Protein AF-A0A2D6N5U8-F1 (afdb_monomer_lite)

Radius of gyration: 26.19 Å; chains: 1; bounding box: 61×40×73 Å

Sequence (139 aa):
MKRATTVVDEEYSHKEPHTGTSRDALEYALAEAQVALEGLVTHAAHARHSRNRQAESSLVTGVRATGARVSALTSTLHRMPLLEHDLAESSVVFEGLVGQFSRARHEGRPDAEAAIGAAMQVAAEQVQAISATLHKPRA

Foldseek 3Di:
DDDDDDDPPPPPPPPPPCLFLDLVVLVVVLVVLVVQLVVLVVQLVVCVVVVVVVSNVVSVVVNVVSVVVNVVSVVLSVCVVVLVVQLVVLVVVLVVLVVQLVVCVVVVNVVSNVVSVVVNVVSVVSNVVSSCSNGDDPD

Structure (mmCIF, N/CA/C/O backbone):
data_AF-A0A2D6N5U8-F1
#
_entry.id   AF-A0A2D6N5U8-F1
#
loop_
_atom_site.group_PDB
_atom_site.id
_atom_site.type_symbol
_atom_site.label_atom_id
_atom_site.label_alt_id
_atom_site.label_comp_id
_atom_site.label_asym_id
_atom_site.label_entity_id
_atom_site.label_seq_id
_atom_site.pdbx_PDB_ins_code
_atom_site.Cartn_x
_atom_site.Cartn_y
_atom_site.Cartn_z
_atom_site.occupancy
_atom_site.B_iso_or_equiv
_atom_site.auth_seq_id
_atom_site.auth_comp_id
_atom_site.auth_asym_id
_atom_site.auth_atom_id
_atom_site.pdbx_PDB_model_num
ATOM 1 N N . MET A 1 1 ? 38.225 30.955 35.327 1.00 41.72 1 MET A N 1
ATOM 2 C CA . MET A 1 1 ? 38.052 31.585 33.998 1.00 41.72 1 MET A CA 1
ATOM 3 C C . MET A 1 1 ? 37.527 30.533 33.034 1.00 41.72 1 MET A C 1
ATOM 5 O O . MET A 1 1 ? 38.142 29.486 32.910 1.00 41.72 1 MET A O 1
ATOM 9 N N . LYS A 1 2 ? 36.357 30.788 32.441 1.00 38.19 2 LYS A N 1
ATOM 10 C CA . LYS A 1 2 ? 35.686 29.939 31.448 1.00 38.19 2 LYS A CA 1
ATOM 11 C C . LYS A 1 2 ? 36.398 30.069 30.097 1.00 38.19 2 LYS A C 1
ATOM 13 O O . LYS A 1 2 ? 36.618 31.204 29.681 1.00 38.19 2 LYS A O 1
ATOM 18 N N . ARG A 1 3 ? 36.641 28.967 29.383 1.00 39.47 3 ARG A N 1
ATOM 19 C CA . ARG A 1 3 ? 36.556 28.935 27.913 1.00 39.47 3 ARG A CA 1
ATOM 20 C C . ARG A 1 3 ? 35.945 27.610 27.482 1.00 39.47 3 ARG A C 1
ATOM 22 O O . ARG A 1 3 ? 36.470 26.546 27.781 1.00 39.47 3 ARG A O 1
ATOM 29 N N . ALA A 1 4 ? 34.778 27.752 26.867 1.00 43.28 4 ALA A N 1
ATOM 30 C CA . ALA A 1 4 ? 34.026 26.719 26.196 1.00 43.28 4 ALA A CA 1
ATOM 31 C C . ALA A 1 4 ? 34.823 26.232 24.986 1.00 43.28 4 ALA A C 1
ATOM 33 O O . ALA A 1 4 ? 35.280 27.053 24.189 1.00 43.28 4 ALA A O 1
ATOM 34 N N . THR A 1 5 ? 34.963 24.918 24.856 1.00 46.34 5 THR A N 1
ATOM 35 C CA . THR A 1 5 ? 35.342 24.303 23.589 1.00 46.34 5 THR A CA 1
ATOM 36 C C . THR A 1 5 ? 34.064 23.776 22.968 1.00 46.34 5 THR A C 1
ATOM 38 O O . THR A 1 5 ? 33.352 22.964 23.554 1.00 46.34 5 THR A O 1
ATOM 41 N N . THR A 1 6 ? 33.761 24.370 21.827 1.00 43.41 6 THR A N 1
ATOM 42 C CA . THR A 1 6 ? 32.610 24.174 20.962 1.00 43.41 6 THR A CA 1
ATOM 43 C C . THR A 1 6 ? 32.386 22.694 20.669 1.00 43.41 6 THR A C 1
ATOM 45 O O . THR A 1 6 ? 33.279 22.009 20.175 1.00 43.41 6 THR A O 1
ATOM 48 N N . VAL A 1 7 ? 31.176 22.231 20.977 1.00 39.22 7 VAL A N 1
ATOM 49 C CA . VAL A 1 7 ? 30.598 20.998 20.448 1.00 39.22 7 VAL A CA 1
ATOM 50 C C . VAL A 1 7 ? 30.477 21.207 18.942 1.00 39.22 7 VAL A C 1
ATOM 52 O O . VAL A 1 7 ? 29.729 22.077 18.502 1.00 39.22 7 VAL A O 1
ATOM 55 N N . VAL A 1 8 ? 31.274 20.488 18.156 1.00 42.69 8 VAL A N 1
ATOM 56 C CA . VAL A 1 8 ? 30.976 20.333 16.734 1.00 42.69 8 VAL A CA 1
ATOM 57 C C . VAL A 1 8 ? 29.909 19.254 16.681 1.00 42.69 8 VAL A C 1
ATOM 59 O O . VAL A 1 8 ? 30.201 18.077 16.883 1.00 42.69 8 VAL A O 1
ATOM 62 N N . ASP A 1 9 ? 28.671 19.710 16.509 1.00 41.19 9 ASP A N 1
ATOM 63 C CA . ASP A 1 9 ? 27.556 18.938 15.972 1.00 41.19 9 ASP A CA 1
ATOM 64 C C . ASP A 1 9 ? 27.998 18.346 14.626 1.00 41.19 9 ASP A C 1
ATOM 66 O O . ASP A 1 9 ? 27.796 18.922 13.559 1.00 41.19 9 ASP A O 1
ATOM 70 N N . GLU A 1 10 ? 28.646 17.186 14.662 1.00 39.56 10 GLU A N 1
ATOM 71 C CA . GLU A 1 10 ? 28.436 16.210 13.606 1.00 39.56 10 GLU A CA 1
ATOM 72 C C . GLU A 1 10 ? 27.100 15.549 13.916 1.00 39.56 10 GLU A C 1
ATOM 74 O O . GLU A 1 10 ? 27.017 14.451 14.468 1.00 39.56 10 GLU A O 1
ATOM 79 N N . GLU A 1 11 ? 26.035 16.262 13.549 1.00 36.75 11 GLU A N 1
ATOM 80 C CA . GLU A 1 11 ? 24.748 15.677 13.223 1.00 36.75 11 GLU A CA 1
ATOM 81 C C . GLU A 1 11 ? 24.992 14.766 12.009 1.00 36.75 11 GLU A C 1
ATOM 83 O O . GLU A 1 11 ? 24.669 15.070 10.860 1.00 36.75 11 GLU A O 1
ATOM 88 N N . TYR A 1 12 ? 25.626 13.617 12.261 1.00 36.25 12 TYR A N 1
ATOM 89 C CA . TYR A 1 12 ? 25.396 12.418 11.485 1.00 36.25 12 TYR A CA 1
ATOM 90 C C . TYR A 1 12 ? 23.917 12.129 11.684 1.00 36.25 12 TYR A C 1
ATOM 92 O O . TYR A 1 12 ? 23.505 11.389 12.576 1.00 36.25 12 TYR A O 1
ATOM 100 N N . SER A 1 13 ? 23.114 12.790 10.852 1.00 38.00 13 SER A N 1
ATOM 101 C CA . SER A 1 13 ? 21.782 12.367 10.495 1.00 38.00 13 SER A CA 1
ATOM 102 C C . SER A 1 13 ? 21.953 10.941 9.989 1.00 38.00 13 SER A C 1
ATOM 104 O O . SER A 1 13 ? 22.221 10.681 8.813 1.00 38.00 13 SER A O 1
ATOM 106 N N . HIS A 1 14 ? 21.886 9.995 10.925 1.00 35.72 14 HIS A N 1
ATOM 107 C CA . HIS A 1 14 ? 21.438 8.658 10.647 1.00 35.72 14 HIS A CA 1
ATOM 108 C C . HIS A 1 14 ? 20.076 8.861 10.002 1.00 35.72 14 HIS A C 1
ATOM 110 O O . HIS A 1 14 ? 19.057 8.974 10.676 1.00 35.72 14 HIS A O 1
ATOM 116 N N . LYS A 1 15 ? 20.074 8.957 8.669 1.00 38.59 15 LYS A N 1
ATOM 117 C CA . LYS A 1 15 ? 18.945 8.514 7.878 1.00 38.59 15 LYS A CA 1
ATOM 118 C C . LYS A 1 15 ? 18.759 7.071 8.298 1.00 38.59 15 LYS A C 1
ATOM 120 O O . LYS A 1 15 ? 19.443 6.177 7.796 1.00 38.59 15 LYS A O 1
ATOM 125 N N . GLU A 1 16 ? 17.928 6.878 9.317 1.00 39.84 16 GLU A N 1
ATOM 126 C CA . GLU A 1 16 ? 17.390 5.577 9.633 1.00 39.84 16 GLU A CA 1
ATOM 127 C C . GLU A 1 16 ? 16.950 4.979 8.299 1.00 39.84 16 GLU A C 1
ATOM 129 O O . GLU A 1 16 ? 16.359 5.688 7.472 1.00 39.84 16 GLU A O 1
ATOM 134 N N . PRO A 1 17 ? 17.297 3.716 8.019 1.00 38.53 17 PRO A N 1
ATOM 135 C CA . PRO A 1 17 ? 16.786 3.078 6.827 1.00 38.53 17 PRO A CA 1
ATOM 136 C C . PRO A 1 17 ? 15.268 3.190 6.934 1.00 38.53 17 PRO A C 1
ATOM 138 O O . PRO A 1 17 ? 14.698 2.707 7.914 1.00 38.53 17 PRO A O 1
ATOM 141 N N . HIS A 1 18 ? 14.643 3.897 5.985 1.00 41.66 18 HIS A N 1
ATOM 142 C CA . HIS A 1 18 ? 13.195 4.042 5.872 1.00 41.66 18 HIS A CA 1
ATOM 143 C C . HIS A 1 18 ? 12.597 2.637 5.735 1.00 41.66 18 HIS A C 1
ATOM 145 O O . HIS A 1 18 ? 12.408 2.107 4.645 1.00 41.66 18 HIS A O 1
ATOM 151 N N . THR A 1 19 ? 12.413 1.981 6.873 1.00 39.06 19 THR A N 1
ATOM 152 C CA . THR A 1 19 ? 11.939 0.605 7.016 1.00 39.06 19 THR A CA 1
ATOM 153 C C . THR A 1 19 ? 10.435 0.587 7.266 1.00 39.06 19 THR A C 1
ATOM 155 O O . THR A 1 19 ? 9.828 -0.478 7.263 1.00 39.06 19 THR A O 1
ATOM 158 N N . GLY A 1 20 ? 9.813 1.767 7.375 1.00 46.78 20 GLY A N 1
ATOM 159 C CA . GLY A 1 20 ? 8.385 1.975 7.169 1.00 46.78 20 GLY A CA 1
ATOM 160 C C . GLY A 1 20 ? 8.112 2.462 5.746 1.00 46.78 20 GLY A C 1
ATOM 161 O O . GLY A 1 20 ? 8.823 3.324 5.229 1.00 46.78 20 GLY A O 1
ATOM 162 N N . THR A 1 21 ? 7.079 1.913 5.106 1.00 60.44 21 THR A N 1
ATOM 163 C CA . THR A 1 21 ? 6.580 2.359 3.797 1.00 60.44 21 THR A CA 1
ATOM 164 C C . THR A 1 21 ? 5.871 3.706 3.965 1.00 60.44 21 THR A C 1
ATOM 166 O O . THR A 1 21 ? 4.649 3.780 4.011 1.00 60.44 21 THR A O 1
ATOM 169 N N . SER A 1 22 ? 6.634 4.788 4.139 1.00 72.19 22 SER A N 1
ATOM 170 C CA . SER A 1 22 ? 6.052 6.129 4.174 1.00 72.19 22 SER A CA 1
ATOM 171 C C . SER A 1 22 ? 5.656 6.558 2.764 1.00 72.19 22 SER A C 1
ATOM 173 O O . SER A 1 22 ? 6.278 6.165 1.770 1.00 72.19 22 SER A O 1
ATOM 175 N N . ARG A 1 23 ? 4.612 7.384 2.675 1.00 82.75 23 ARG A N 1
ATOM 176 C CA . ARG A 1 23 ? 4.182 8.019 1.426 1.00 82.75 23 ARG A CA 1
ATOM 177 C C . ARG A 1 23 ? 5.362 8.667 0.696 1.00 82.75 23 ARG A C 1
ATOM 179 O O . ARG A 1 23 ? 5.544 8.419 -0.491 1.00 82.75 23 ARG A O 1
ATOM 186 N N . ASP A 1 24 ? 6.213 9.377 1.431 1.00 82.75 24 ASP A N 1
ATOM 187 C CA . ASP A 1 24 ? 7.415 10.031 0.907 1.00 82.75 24 ASP A CA 1
ATOM 188 C C . ASP A 1 24 ? 8.381 9.044 0.238 1.00 82.75 24 ASP A C 1
ATOM 190 O O . ASP A 1 24 ? 8.928 9.328 -0.826 1.00 82.75 24 ASP A O 1
ATOM 194 N N . ALA A 1 25 ? 8.571 7.853 0.817 1.00 83.75 25 ALA A N 1
ATOM 195 C CA . ALA A 1 25 ? 9.429 6.825 0.232 1.00 83.75 25 ALA A CA 1
ATOM 196 C C . ALA A 1 25 ? 8.856 6.283 -1.089 1.00 83.75 25 ALA A C 1
ATOM 198 O O . ALA A 1 25 ? 9.605 6.012 -2.031 1.00 83.75 25 ALA A O 1
ATOM 199 N N . LEU A 1 26 ? 7.530 6.148 -1.185 1.00 86.38 26 LEU A N 1
ATOM 200 C CA . LEU A 1 26 ? 6.849 5.735 -2.414 1.00 86.38 26 LEU A CA 1
ATOM 201 C C . LEU A 1 26 ? 6.862 6.835 -3.481 1.00 86.38 26 LEU A C 1
ATOM 203 O O . LEU A 1 26 ? 7.064 6.528 -4.655 1.00 86.38 26 LEU A O 1
ATOM 207 N N . GLU A 1 27 ? 6.684 8.099 -3.093 1.00 88.81 27 GLU A N 1
ATOM 208 C CA . GLU A 1 27 ? 6.793 9.259 -3.988 1.00 88.81 27 GLU A CA 1
ATOM 209 C C . GLU A 1 27 ? 8.221 9.397 -4.535 1.00 88.81 27 GLU A C 1
ATOM 211 O O . GLU A 1 27 ? 8.410 9.551 -5.744 1.00 88.81 27 GLU A O 1
ATOM 216 N N . TYR A 1 28 ? 9.232 9.229 -3.678 1.00 89.25 28 TYR A N 1
ATOM 217 C CA . TYR A 1 28 ? 10.637 9.207 -4.080 1.00 89.25 28 TYR A CA 1
ATOM 218 C C . TYR A 1 28 ? 10.936 8.050 -5.049 1.00 89.25 28 TYR A C 1
ATOM 220 O O . TYR A 1 28 ? 11.499 8.263 -6.123 1.00 89.25 28 TYR A O 1
ATOM 228 N N . ALA A 1 29 ? 10.490 6.829 -4.732 1.00 88.25 29 ALA A N 1
ATOM 229 C CA . ALA A 1 29 ? 10.666 5.671 -5.609 1.00 88.25 29 ALA A CA 1
ATOM 230 C C . ALA A 1 29 ? 9.935 5.823 -6.957 1.00 88.25 29 ALA A C 1
ATOM 232 O O . ALA A 1 29 ? 10.415 5.327 -7.981 1.00 88.25 29 ALA A O 1
ATOM 233 N N . LEU A 1 30 ? 8.775 6.492 -6.974 1.00 91.44 30 LEU A N 1
ATOM 234 C CA . LEU A 1 30 ? 8.047 6.810 -8.201 1.00 91.44 30 LEU A CA 1
ATOM 235 C C . LEU A 1 30 ? 8.850 7.785 -9.066 1.00 91.44 30 LEU A C 1
ATOM 237 O O . LEU A 1 30 ? 9.010 7.526 -10.259 1.00 91.44 30 LEU A O 1
ATOM 241 N N . ALA A 1 31 ? 9.391 8.849 -8.469 1.00 92.56 31 ALA A N 1
ATOM 242 C CA . ALA A 1 31 ? 10.225 9.818 -9.173 1.00 92.56 31 ALA A CA 1
ATOM 243 C C . ALA A 1 31 ? 11.477 9.155 -9.777 1.00 92.56 31 ALA A C 1
ATOM 245 O O . ALA A 1 31 ? 11.760 9.335 -10.962 1.00 92.56 31 ALA A O 1
ATOM 246 N N . GLU A 1 32 ? 12.181 8.309 -9.015 1.00 93.56 32 GL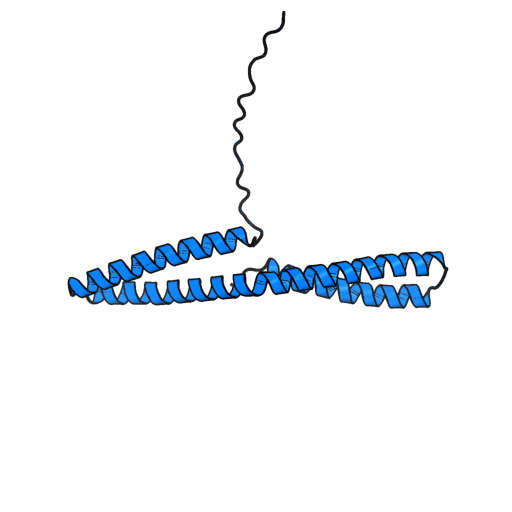U A N 1
ATOM 247 C CA . GLU A 1 32 ? 13.327 7.546 -9.530 1.00 93.56 32 GLU A CA 1
ATOM 248 C C . GLU A 1 32 ? 12.944 6.639 -10.709 1.00 93.56 32 GLU A C 1
ATOM 250 O O . GLU A 1 32 ? 13.652 6.579 -11.718 1.00 93.56 32 GLU A O 1
ATOM 255 N N . ALA A 1 33 ? 11.809 5.939 -10.612 1.00 91.94 33 ALA A N 1
ATOM 256 C CA . ALA A 1 33 ? 11.337 5.054 -11.672 1.00 91.94 33 ALA A CA 1
ATOM 257 C C . ALA A 1 33 ? 10.927 5.824 -12.941 1.00 91.94 33 ALA A C 1
ATOM 259 O O . ALA A 1 33 ? 11.172 5.340 -14.048 1.00 91.94 33 ALA A O 1
ATOM 260 N N . GLN A 1 34 ? 10.346 7.020 -12.803 1.00 94.69 34 GLN A N 1
ATOM 261 C CA . GLN A 1 34 ? 10.009 7.897 -13.929 1.00 94.69 34 GLN A CA 1
ATOM 262 C C . GLN A 1 34 ? 11.267 8.393 -14.651 1.00 94.69 34 GLN A C 1
ATOM 264 O O . GLN A 1 34 ? 11.363 8.242 -15.869 1.00 94.69 34 GLN A O 1
ATOM 269 N N . VAL A 1 35 ? 12.273 8.869 -13.912 1.00 96.62 35 VAL A N 1
ATOM 270 C CA . VAL A 1 35 ? 13.562 9.295 -14.489 1.00 96.62 35 VAL A CA 1
ATOM 271 C C . VAL A 1 35 ? 14.255 8.132 -15.207 1.00 96.62 35 VAL A C 1
ATOM 273 O O . VAL A 1 35 ? 14.737 8.276 -16.334 1.00 96.62 35 VAL A O 1
ATOM 276 N N . ALA A 1 36 ? 14.269 6.943 -14.597 1.00 92.38 36 ALA A N 1
ATOM 277 C CA . ALA A 1 36 ? 14.830 5.751 -15.227 1.00 92.38 36 ALA A CA 1
ATOM 278 C C . ALA A 1 36 ? 14.087 5.374 -16.522 1.00 92.38 36 ALA A C 1
ATOM 280 O O . ALA A 1 36 ? 14.719 4.983 -17.507 1.00 92.38 36 ALA A O 1
ATOM 281 N N . LEU A 1 37 ? 12.756 5.503 -16.543 1.00 93.88 37 LEU A N 1
ATOM 282 C CA . LEU A 1 37 ? 11.937 5.232 -17.722 1.00 93.88 37 LEU A CA 1
ATOM 283 C C . LEU A 1 37 ? 12.273 6.189 -18.873 1.00 93.88 37 LEU A C 1
ATOM 285 O O . LEU A 1 37 ? 12.486 5.731 -19.995 1.00 93.88 37 LEU A O 1
ATOM 289 N N . GLU A 1 38 ? 12.379 7.490 -18.598 1.00 92.94 38 GLU A N 1
ATOM 290 C CA . GLU A 1 38 ? 12.765 8.505 -19.588 1.00 92.94 38 GLU A CA 1
ATOM 291 C C . GLU A 1 38 ? 14.148 8.221 -20.192 1.00 92.94 38 GLU A C 1
ATOM 293 O O . GLU A 1 38 ? 14.325 8.248 -21.418 1.00 92.94 38 GLU A O 1
ATOM 298 N N . GLY A 1 39 ? 15.120 7.862 -19.347 1.00 91.94 39 GLY A N 1
ATOM 299 C CA . GLY A 1 39 ? 16.455 7.463 -19.788 1.00 91.94 39 GLY A CA 1
ATOM 300 C C . GLY A 1 39 ? 16.429 6.220 -20.683 1.00 91.94 39 GLY A C 1
ATOM 301 O O . GLY A 1 39 ? 17.058 6.198 -21.741 1.00 91.94 39 GLY A O 1
ATOM 302 N N . LEU A 1 40 ? 15.672 5.186 -20.307 1.00 91.88 40 LEU A N 1
ATOM 303 C CA . LEU A 1 40 ? 15.543 3.955 -21.096 1.00 91.88 40 LEU A CA 1
ATOM 304 C C . LEU A 1 40 ? 14.881 4.202 -22.455 1.00 91.88 40 LEU A C 1
ATOM 306 O O . LEU A 1 40 ? 15.353 3.675 -23.463 1.00 91.88 40 LEU A O 1
ATOM 310 N N . VAL A 1 41 ? 13.828 5.021 -22.501 1.00 93.12 41 VAL A N 1
ATOM 311 C CA . VAL A 1 41 ? 13.153 5.401 -23.752 1.00 93.12 41 VAL A CA 1
ATOM 312 C C . VAL A 1 41 ? 14.114 6.151 -24.675 1.00 93.12 41 VAL A C 1
ATOM 314 O O . VAL A 1 41 ? 14.201 5.833 -25.863 1.00 93.12 41 VAL A O 1
ATOM 317 N N . THR A 1 42 ? 14.889 7.088 -24.126 1.00 95.06 42 THR A N 1
ATOM 318 C CA . THR A 1 42 ? 15.892 7.855 -24.880 1.00 95.06 42 THR A CA 1
ATOM 319 C C . THR A 1 42 ? 16.968 6.941 -25.469 1.00 95.06 42 THR A C 1
ATOM 321 O O . THR A 1 42 ? 17.255 6.999 -26.668 1.00 95.06 42 THR A O 1
ATOM 324 N N . HIS A 1 43 ? 17.522 6.029 -24.665 1.00 92.19 43 HIS A N 1
ATOM 325 C CA . HIS A 1 43 ? 18.509 5.061 -25.145 1.00 92.19 43 HIS A CA 1
ATOM 326 C C . HIS A 1 43 ? 17.921 4.087 -26.173 1.00 92.19 43 HIS A C 1
ATOM 328 O O . HIS A 1 43 ? 18.595 3.757 -27.149 1.00 92.19 43 HIS A O 1
ATOM 334 N N . ALA A 1 44 ? 16.672 3.638 -26.001 1.00 89.62 44 ALA A N 1
ATOM 335 C CA . ALA A 1 44 ? 16.006 2.760 -26.962 1.00 89.62 44 ALA A CA 1
ATOM 336 C C . ALA A 1 44 ? 15.839 3.456 -28.322 1.00 89.62 44 ALA A C 1
ATOM 338 O O . ALA A 1 44 ? 16.131 2.863 -29.362 1.00 89.62 44 ALA A O 1
ATOM 339 N N . ALA A 1 45 ? 15.447 4.734 -28.322 1.00 89.50 45 ALA A N 1
ATOM 340 C CA . ALA A 1 45 ? 15.361 5.543 -29.535 1.00 89.50 45 ALA A CA 1
ATOM 341 C C . ALA A 1 45 ? 16.730 5.695 -30.222 1.00 89.50 45 ALA A C 1
ATOM 343 O O . ALA A 1 45 ? 16.829 5.574 -31.446 1.00 89.50 45 ALA A O 1
ATOM 344 N N . HIS A 1 46 ? 17.802 5.883 -29.446 1.00 95.19 46 HIS A N 1
ATOM 345 C CA . HIS A 1 46 ? 19.162 5.945 -29.980 1.00 95.19 46 HIS A CA 1
ATOM 346 C C . HIS A 1 46 ? 19.636 4.601 -30.565 1.00 95.19 46 HIS A C 1
ATOM 348 O O . HIS A 1 46 ? 20.208 4.558 -31.659 1.00 95.19 46 HIS A O 1
ATOM 354 N N . ALA A 1 47 ? 19.356 3.485 -29.888 1.00 94.06 47 ALA A N 1
ATOM 355 C CA . ALA A 1 47 ? 19.651 2.139 -30.384 1.00 94.06 47 ALA A CA 1
ATOM 356 C C . ALA A 1 47 ? 18.910 1.846 -31.699 1.00 94.06 47 ALA A C 1
ATOM 358 O O . ALA A 1 47 ? 19.497 1.322 -32.649 1.00 94.06 47 ALA A O 1
ATOM 359 N N . ARG A 1 48 ? 17.648 2.278 -31.797 1.00 92.69 48 ARG A N 1
ATOM 360 C CA . ARG A 1 48 ? 16.857 2.194 -33.027 1.00 92.69 48 ARG A CA 1
ATOM 361 C C . ARG A 1 48 ? 17.479 3.007 -34.162 1.00 92.69 48 ARG A C 1
ATOM 363 O O . ARG A 1 48 ? 17.612 2.505 -35.277 1.00 92.69 48 ARG A O 1
ATOM 370 N N . HIS A 1 49 ? 17.887 4.248 -33.889 1.00 95.81 49 HIS A N 1
ATOM 371 C CA . HIS A 1 49 ? 18.504 5.124 -34.890 1.00 95.81 49 HIS A CA 1
ATOM 372 C C . HIS A 1 49 ? 19.842 4.572 -35.407 1.00 95.81 49 HIS A C 1
ATOM 374 O O . HIS A 1 49 ? 20.085 4.557 -36.613 1.00 95.81 49 HIS A O 1
ATOM 380 N N . SER A 1 50 ? 20.668 4.031 -34.509 1.00 95.62 50 SER A N 1
ATOM 381 C CA . SER A 1 50 ? 21.934 3.361 -34.846 1.00 95.62 50 SER A CA 1
ATOM 382 C C . SER A 1 50 ? 21.755 1.959 -35.450 1.00 95.62 50 SER A C 1
ATOM 384 O O . SER A 1 50 ? 22.741 1.302 -35.777 1.00 95.62 50 SER A O 1
ATOM 386 N N . ARG A 1 51 ? 20.507 1.498 -35.638 1.00 96.12 51 ARG A N 1
ATOM 387 C CA . ARG A 1 51 ? 20.141 0.163 -36.148 1.00 96.12 51 ARG A CA 1
ATOM 388 C C . ARG A 1 51 ? 20.694 -0.992 -35.300 1.00 96.12 51 ARG A C 1
ATOM 390 O O . ARG A 1 51 ? 20.810 -2.118 -35.787 1.00 96.12 51 ARG A O 1
ATOM 397 N N . ASN A 1 52 ? 20.986 -0.745 -34.024 1.00 96.00 52 ASN A N 1
ATOM 398 C CA . ASN A 1 52 ? 21.423 -1.761 -33.075 1.00 96.00 52 ASN A CA 1
ATOM 399 C C . ASN A 1 52 ? 20.210 -2.488 -32.468 1.00 96.00 52 ASN A C 1
ATOM 401 O O . ASN A 1 52 ? 19.759 -2.179 -31.364 1.00 96.00 52 ASN A O 1
ATOM 405 N N . ARG A 1 53 ? 19.684 -3.480 -33.200 1.00 94.19 53 ARG A N 1
ATOM 406 C CA . ARG A 1 53 ? 18.461 -4.207 -32.806 1.00 94.19 53 ARG A CA 1
ATOM 407 C C . ARG A 1 53 ? 18.582 -4.970 -31.485 1.00 94.19 53 ARG A C 1
ATOM 409 O O . ARG A 1 53 ? 17.591 -5.099 -30.772 1.00 94.19 53 ARG A O 1
ATOM 416 N N . GLN A 1 54 ? 19.768 -5.489 -31.157 1.00 94.38 54 GLN A N 1
ATOM 417 C CA . GLN A 1 54 ? 19.975 -6.220 -29.904 1.00 94.38 54 GLN A CA 1
ATOM 418 C C . GLN A 1 54 ? 19.874 -5.273 -28.704 1.00 94.38 54 GLN A C 1
ATOM 420 O O . GLN A 1 54 ? 19.150 -5.567 -27.754 1.00 94.38 54 GLN A O 1
ATOM 425 N N . ALA A 1 55 ? 20.545 -4.118 -28.770 1.00 90.75 55 ALA A N 1
ATOM 426 C CA . ALA A 1 55 ? 20.439 -3.099 -27.730 1.00 90.75 55 ALA A CA 1
ATOM 427 C C . ALA A 1 55 ? 19.011 -2.542 -27.630 1.00 90.75 55 ALA A C 1
ATOM 429 O O . ALA A 1 55 ? 18.481 -2.427 -26.528 1.00 90.75 55 ALA A O 1
ATOM 430 N N . GLU A 1 56 ? 18.361 -2.266 -28.767 1.00 92.00 56 GLU A N 1
ATOM 431 C CA . GLU A 1 56 ? 16.970 -1.801 -28.811 1.00 92.00 56 GLU A CA 1
ATOM 432 C C . GLU A 1 56 ? 16.027 -2.785 -28.101 1.00 92.00 56 GLU A C 1
ATOM 434 O O . GLU A 1 56 ? 15.249 -2.376 -27.242 1.00 92.00 56 GLU A O 1
ATOM 439 N N . SER A 1 57 ? 16.134 -4.087 -28.384 1.00 93.88 57 SER A N 1
ATOM 440 C CA . SER A 1 57 ? 15.289 -5.115 -27.759 1.00 93.88 57 SER A CA 1
ATOM 441 C C . SER A 1 57 ? 15.465 -5.187 -26.238 1.00 93.88 57 SER A C 1
ATOM 443 O O . SER A 1 57 ? 14.478 -5.261 -25.496 1.00 93.88 57 SER A O 1
ATOM 445 N N . SER A 1 58 ? 16.707 -5.149 -25.749 1.00 91.31 58 SER A N 1
ATOM 446 C CA . SER A 1 58 ? 16.989 -5.146 -24.308 1.00 91.31 58 SER A CA 1
ATOM 447 C C . SER A 1 58 ? 16.446 -3.888 -23.628 1.00 91.31 58 SER A C 1
ATOM 449 O O . SER A 1 58 ? 15.815 -3.975 -22.575 1.00 91.31 58 SER A O 1
ATOM 451 N N . LEU A 1 59 ? 16.618 -2.720 -24.252 1.00 92.25 59 LEU A N 1
ATOM 452 C CA . LEU A 1 59 ? 16.141 -1.447 -23.711 1.00 92.25 59 LEU A CA 1
ATOM 453 C C . LEU A 1 59 ? 14.614 -1.368 -23.699 1.00 92.25 59 LEU A C 1
ATOM 455 O O . LEU A 1 59 ? 14.046 -0.963 -22.692 1.00 92.25 59 LEU A O 1
ATOM 459 N N . VAL A 1 60 ? 13.931 -1.834 -24.750 1.00 91.81 60 VAL A N 1
ATOM 460 C CA . VAL A 1 60 ? 12.459 -1.924 -24.784 1.00 91.81 60 VAL A CA 1
ATOM 461 C C . VAL A 1 60 ? 11.931 -2.855 -23.689 1.00 91.81 60 VAL A C 1
ATOM 463 O O . VAL A 1 60 ? 10.894 -2.576 -23.087 1.00 91.81 60 VAL A O 1
ATOM 466 N N . THR A 1 61 ? 12.646 -3.940 -23.388 1.00 93.12 61 THR A N 1
ATOM 467 C CA . THR A 1 61 ? 12.301 -4.825 -22.265 1.00 93.12 61 THR A CA 1
ATOM 468 C C . THR A 1 61 ? 12.423 -4.084 -20.931 1.00 93.12 61 THR A C 1
ATOM 470 O O . THR A 1 61 ? 11.504 -4.144 -20.114 1.00 93.12 61 THR A O 1
ATOM 473 N N . GLY A 1 62 ? 13.494 -3.304 -20.752 1.00 89.38 62 GLY A N 1
ATOM 474 C CA . GLY A 1 62 ? 13.661 -2.400 -19.611 1.00 89.38 62 GLY A CA 1
ATOM 475 C C . GLY A 1 62 ? 12.545 -1.357 -19.505 1.00 89.38 62 GLY A C 1
ATOM 476 O O . GLY A 1 62 ? 11.969 -1.195 -18.437 1.00 89.38 62 GLY A O 1
ATOM 477 N N . VAL A 1 63 ? 12.175 -0.701 -20.611 1.00 92.69 63 VAL A N 1
ATOM 478 C CA . VAL A 1 63 ? 11.065 0.272 -20.665 1.00 92.69 63 VAL A CA 1
ATOM 479 C C . VAL A 1 63 ? 9.763 -0.361 -20.175 1.00 92.69 63 VAL A C 1
ATOM 481 O O . VAL A 1 63 ? 9.058 0.241 -19.369 1.00 92.69 63 VAL A O 1
ATOM 484 N N . ARG A 1 64 ? 9.442 -1.587 -20.611 1.00 93.50 64 ARG A N 1
ATOM 485 C CA . ARG A 1 64 ? 8.228 -2.289 -20.162 1.00 93.50 64 ARG A CA 1
ATOM 486 C C . ARG A 1 64 ? 8.269 -2.616 -18.671 1.00 93.50 64 ARG A C 1
ATOM 488 O O . ARG A 1 64 ? 7.284 -2.373 -17.980 1.00 93.50 64 ARG A O 1
ATOM 495 N N . ALA A 1 65 ? 9.390 -3.144 -18.181 1.00 91.06 65 ALA A N 1
ATOM 496 C CA . ALA A 1 65 ? 9.546 -3.494 -16.770 1.00 91.06 65 ALA A CA 1
ATOM 497 C C . ALA A 1 65 ? 9.456 -2.255 -15.863 1.00 91.06 65 ALA A C 1
ATOM 499 O O . ALA A 1 65 ? 8.691 -2.241 -14.899 1.00 91.06 65 ALA A O 1
ATOM 500 N N . THR A 1 66 ? 10.174 -1.184 -16.208 1.00 90.81 66 THR A N 1
ATOM 501 C CA . THR A 1 66 ? 10.139 0.080 -15.463 1.00 90.81 66 THR A CA 1
ATOM 502 C C . THR A 1 66 ? 8.772 0.757 -15.570 1.00 90.81 66 THR A C 1
ATOM 504 O O . THR A 1 66 ? 8.269 1.260 -14.571 1.00 90.81 66 THR A O 1
ATOM 507 N N . GLY A 1 67 ? 8.114 0.703 -16.733 1.00 91.75 67 GLY A N 1
ATOM 508 C CA . GLY A 1 67 ? 6.746 1.199 -16.906 1.00 91.75 67 GLY A CA 1
ATOM 509 C C . GLY A 1 67 ? 5.738 0.480 -16.006 1.00 91.75 67 GLY A C 1
ATOM 510 O O . GLY A 1 67 ? 4.938 1.132 -15.340 1.00 91.75 67 GLY A O 1
ATOM 511 N N . ALA A 1 68 ? 5.825 -0.850 -15.900 1.00 92.38 68 ALA A N 1
ATOM 512 C CA . ALA A 1 68 ? 4.996 -1.621 -14.973 1.00 92.38 68 ALA A CA 1
ATOM 513 C C . ALA A 1 68 ? 5.254 -1.232 -13.506 1.00 92.38 68 ALA A C 1
ATOM 515 O O . ALA A 1 68 ? 4.308 -1.092 -12.730 1.00 92.38 68 ALA A O 1
ATOM 516 N N . ARG A 1 69 ? 6.521 -0.993 -13.136 1.00 89.19 69 ARG A N 1
ATOM 517 C CA . ARG A 1 69 ? 6.893 -0.504 -11.799 1.00 89.19 69 ARG A CA 1
ATOM 518 C C . ARG A 1 69 ? 6.294 0.875 -11.506 1.00 89.19 69 ARG A C 1
ATOM 520 O O . ARG A 1 69 ? 5.735 1.058 -10.429 1.00 89.19 69 ARG A O 1
ATOM 527 N N . VAL A 1 70 ? 6.357 1.813 -12.455 1.00 92.12 70 VAL A N 1
ATOM 528 C CA . VAL A 1 70 ? 5.714 3.136 -12.340 1.00 92.12 70 VAL A CA 1
ATOM 529 C C . VAL A 1 70 ? 4.211 2.976 -12.112 1.00 92.12 70 VAL A C 1
ATOM 531 O O . VAL A 1 70 ? 3.686 3.520 -11.146 1.00 92.12 70 VAL A O 1
ATOM 534 N N . SER A 1 71 ? 3.521 2.167 -12.926 1.00 91.44 71 SER A N 1
ATOM 535 C CA . SER A 1 71 ? 2.080 1.930 -12.762 1.00 91.44 71 SER A CA 1
ATOM 536 C C . SER A 1 71 ? 1.721 1.335 -11.397 1.00 91.44 71 SER A C 1
ATOM 538 O O . SER A 1 71 ? 0.739 1.759 -10.785 1.00 91.44 71 SER A O 1
ATOM 540 N N . ALA A 1 72 ? 2.515 0.385 -10.895 1.00 88.19 72 ALA A N 1
ATOM 541 C CA . ALA A 1 72 ? 2.305 -0.203 -9.576 1.00 88.19 72 ALA A CA 1
ATOM 542 C C . ALA A 1 72 ? 2.479 0.835 -8.453 1.00 88.19 72 ALA A C 1
ATOM 544 O O . ALA A 1 72 ? 1.609 0.948 -7.591 1.00 88.19 72 ALA A O 1
ATOM 545 N N . LEU A 1 73 ? 3.551 1.634 -8.494 1.00 88.62 73 LEU A N 1
ATOM 546 C CA . LEU A 1 73 ? 3.815 2.685 -7.504 1.00 88.62 73 LEU A CA 1
ATOM 547 C C . LEU A 1 73 ? 2.722 3.760 -7.508 1.00 88.62 73 LEU A C 1
ATOM 549 O O . LEU A 1 73 ? 2.210 4.115 -6.448 1.00 88.62 73 LEU A O 1
ATOM 553 N N . THR A 1 74 ? 2.297 4.219 -8.689 1.00 90.25 74 THR A N 1
ATOM 554 C CA . THR A 1 74 ? 1.186 5.172 -8.821 1.00 90.25 74 THR A CA 1
ATOM 555 C C . THR A 1 74 ? -0.114 4.600 -8.261 1.00 90.25 74 THR A C 1
ATOM 557 O O . THR A 1 74 ? -0.823 5.293 -7.534 1.00 90.25 74 THR A O 1
ATOM 560 N N . SER A 1 75 ? -0.428 3.331 -8.547 1.00 88.06 75 SER A N 1
ATOM 561 C CA . SER A 1 75 ? -1.629 2.694 -8.000 1.00 88.06 75 SER A CA 1
ATOM 562 C C . SER A 1 75 ? -1.583 2.574 -6.477 1.00 88.06 75 SER A C 1
ATOM 564 O O . SER A 1 75 ? -2.630 2.708 -5.845 1.00 88.06 75 SER A O 1
ATOM 566 N N . THR A 1 76 ? -0.417 2.301 -5.890 1.00 86.50 76 THR A N 1
ATOM 567 C CA . THR A 1 76 ? -0.258 2.239 -4.431 1.00 86.50 76 THR A CA 1
ATOM 568 C C . THR A 1 76 ? -0.472 3.617 -3.813 1.00 86.50 76 THR A C 1
ATOM 570 O O . THR A 1 76 ? -1.326 3.757 -2.941 1.00 86.50 76 THR A O 1
ATOM 573 N N . LEU A 1 77 ? 0.207 4.649 -4.328 1.00 87.31 77 LEU A N 1
ATOM 574 C CA . LEU A 1 77 ? 0.058 6.032 -3.858 1.00 87.31 77 LEU A CA 1
ATOM 575 C C . LEU A 1 77 ? -1.379 6.543 -3.981 1.00 87.31 77 LEU A C 1
ATOM 577 O O . LEU A 1 77 ? -1.871 7.224 -3.089 1.00 87.31 77 LEU A O 1
ATOM 581 N N . HIS A 1 78 ? -2.087 6.173 -5.049 1.00 89.69 78 HIS A N 1
ATOM 582 C CA . HIS A 1 78 ? -3.481 6.569 -5.232 1.00 89.69 78 HIS A CA 1
ATOM 583 C C . HIS A 1 78 ? -4.426 5.958 -4.184 1.00 89.69 78 HIS A C 1
ATOM 585 O O . HIS A 1 78 ? -5.429 6.570 -3.827 1.00 89.69 78 HIS A O 1
ATOM 591 N N . ARG A 1 79 ? -4.118 4.757 -3.677 1.00 86.25 79 ARG A N 1
ATOM 592 C CA . ARG A 1 79 ? -4.945 4.055 -2.680 1.00 86.25 79 ARG A CA 1
ATOM 593 C C . ARG A 1 79 ? -4.581 4.404 -1.238 1.00 86.25 79 ARG A C 1
ATOM 595 O O . ARG A 1 79 ? -5.401 4.158 -0.359 1.00 86.25 79 ARG A O 1
ATOM 602 N N . MET A 1 80 ? -3.398 4.970 -0.993 1.00 86.19 80 MET A N 1
ATOM 603 C CA . MET A 1 80 ? -2.952 5.331 0.357 1.00 86.19 80 MET A CA 1
ATOM 604 C C . MET A 1 80 ? -3.912 6.276 1.090 1.00 86.19 80 MET A C 1
ATOM 606 O O . MET A 1 80 ? -4.285 5.918 2.199 1.00 86.19 80 MET A O 1
ATOM 610 N N . PRO A 1 81 ? -4.400 7.392 0.507 1.00 86.50 81 PRO A N 1
ATOM 611 C CA . PRO A 1 81 ? -5.296 8.299 1.229 1.00 86.50 81 PRO A CA 1
ATOM 612 C C . PRO A 1 81 ? -6.592 7.634 1.703 1.00 86.50 81 PRO A C 1
ATOM 614 O O 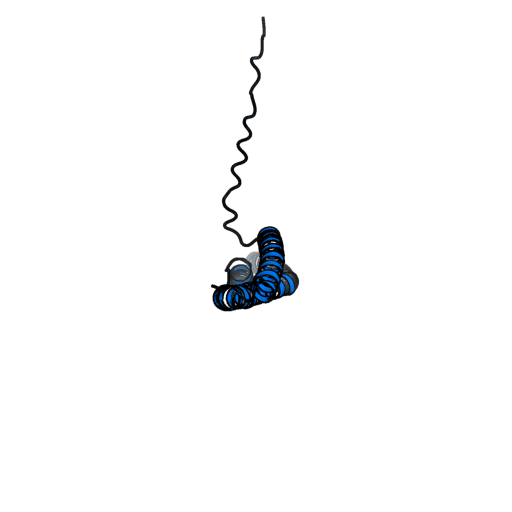. PRO A 1 81 ? -7.107 7.978 2.761 1.00 86.50 81 PRO A O 1
ATOM 617 N N . LEU A 1 82 ? -7.115 6.671 0.934 1.00 85.50 82 LEU A N 1
ATOM 618 C CA . LEU A 1 82 ? -8.300 5.903 1.324 1.00 85.50 82 LEU A CA 1
ATOM 619 C C . LEU A 1 82 ? -7.990 4.987 2.511 1.00 85.50 82 LEU A C 1
ATOM 621 O O . LEU A 1 82 ? -8.730 4.975 3.481 1.00 85.50 82 LEU A O 1
ATOM 625 N N . LEU A 1 83 ? -6.861 4.277 2.469 1.00 84.62 83 LEU A N 1
ATOM 626 C CA . LEU A 1 83 ? -6.432 3.412 3.572 1.00 84.62 83 LEU A CA 1
ATOM 627 C C . LEU A 1 83 ? -6.087 4.209 4.841 1.00 84.62 83 LEU A C 1
ATOM 629 O O . LEU A 1 83 ? -6.380 3.759 5.944 1.00 84.62 83 LEU A O 1
ATOM 633 N N . GLU A 1 84 ? -5.475 5.386 4.698 1.00 86.00 84 GLU A N 1
ATOM 634 C CA . GLU A 1 84 ? -5.203 6.314 5.802 1.00 86.00 84 GLU A CA 1
ATOM 635 C C . GLU A 1 84 ? -6.508 6.833 6.420 1.00 86.00 84 GLU A C 1
ATOM 637 O O . GLU A 1 84 ? -6.627 6.896 7.644 1.00 86.00 84 GLU A O 1
ATOM 642 N N . HIS A 1 85 ? -7.501 7.157 5.587 1.00 85.69 85 HIS A N 1
ATOM 643 C CA . HIS A 1 85 ? -8.828 7.561 6.041 1.00 85.69 85 HIS A CA 1
ATOM 644 C C . HIS A 1 85 ? -9.555 6.431 6.782 1.00 85.69 85 HIS A C 1
ATOM 646 O O . HIS A 1 85 ? -10.003 6.642 7.908 1.00 85.69 85 HIS A O 1
ATOM 652 N N . ASP A 1 86 ? -9.594 5.228 6.203 1.00 85.12 86 ASP A N 1
ATOM 653 C CA . ASP A 1 86 ? -10.214 4.045 6.812 1.00 85.12 86 ASP A CA 1
ATOM 654 C C . ASP A 1 86 ? -9.551 3.701 8.159 1.00 85.12 86 ASP A C 1
ATOM 656 O O . ASP A 1 86 ? -10.227 3.334 9.127 1.00 85.12 86 ASP A O 1
ATOM 660 N N . LEU A 1 87 ? -8.221 3.842 8.251 1.00 86.31 87 LEU A N 1
ATOM 661 C CA . LEU A 1 87 ? -7.472 3.648 9.492 1.00 86.31 87 LEU A CA 1
ATOM 662 C C . LEU A 1 87 ? -7.853 4.687 10.551 1.00 86.31 87 LEU A C 1
ATOM 664 O O . LEU A 1 87 ? -8.046 4.325 11.714 1.00 86.31 87 LEU A O 1
ATOM 668 N N . ALA A 1 88 ? -7.957 5.960 10.166 1.00 86.25 88 ALA A N 1
ATOM 669 C CA . ALA A 1 88 ? -8.349 7.032 11.073 1.00 86.25 88 ALA A CA 1
ATOM 670 C C . ALA A 1 88 ? -9.776 6.819 11.600 1.00 86.25 88 ALA A C 1
ATOM 672 O O . ALA A 1 88 ? -9.993 6.878 12.810 1.00 86.25 88 ALA A O 1
ATOM 673 N N . GLU A 1 89 ? -10.729 6.496 10.722 1.00 88.12 89 GLU A N 1
ATOM 674 C CA . GLU A 1 89 ? -12.114 6.208 11.111 1.00 88.12 89 GLU A CA 1
ATOM 675 C C . GLU A 1 89 ? -12.189 5.002 12.059 1.00 88.12 89 GLU A C 1
ATOM 677 O O . GLU A 1 89 ? -12.781 5.088 13.137 1.00 88.12 89 GLU A O 1
ATOM 682 N N . SER A 1 90 ? -11.507 3.905 11.714 1.00 85.88 90 SER A N 1
ATOM 683 C CA . SER A 1 90 ? -11.456 2.698 12.550 1.00 85.88 90 SER A CA 1
ATOM 684 C C . SER A 1 90 ? -10.818 2.963 13.919 1.00 85.88 90 SER A C 1
ATOM 686 O O . SER A 1 90 ? -11.260 2.408 14.926 1.00 85.88 90 SER A O 1
ATOM 688 N N . SER A 1 91 ? -9.811 3.841 13.978 1.00 84.75 91 SER A N 1
ATOM 689 C CA . SER A 1 91 ? -9.157 4.230 15.235 1.00 84.75 91 SER A CA 1
ATOM 690 C C . SER A 1 91 ? -10.094 5.045 16.129 1.00 84.75 91 SER A C 1
ATOM 692 O O . SER A 1 91 ? -10.197 4.755 17.318 1.00 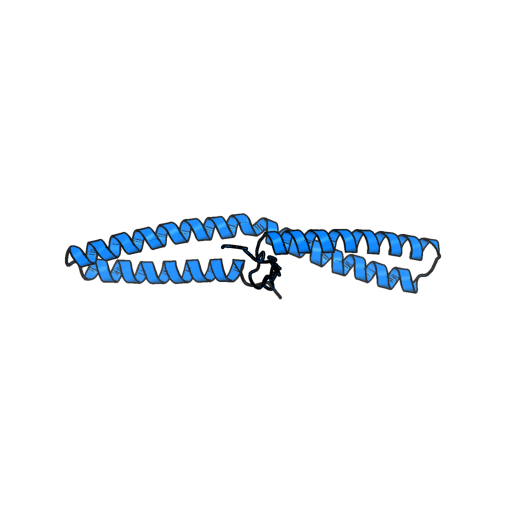84.75 91 SER A O 1
ATOM 694 N N . VAL A 1 92 ? -10.852 5.990 15.561 1.00 89.88 92 VAL A N 1
ATOM 695 C CA . VAL A 1 92 ? -11.869 6.764 16.298 1.00 89.88 92 VAL A CA 1
ATOM 696 C C . VAL A 1 92 ? -12.963 5.850 16.856 1.00 89.88 92 VAL A C 1
ATOM 698 O O . VAL A 1 92 ? -13.372 6.001 18.009 1.00 89.88 92 VAL A O 1
ATOM 701 N N . VAL A 1 93 ? -13.425 4.870 16.072 1.00 89.94 93 VAL A N 1
ATOM 702 C CA . VAL A 1 93 ? -14.400 3.872 16.543 1.00 89.94 93 VAL A CA 1
ATOM 703 C C . VAL A 1 93 ? -13.825 3.059 17.704 1.00 89.94 93 VAL A C 1
ATOM 705 O O . VAL A 1 93 ? -14.492 2.902 18.729 1.00 89.94 93 VAL A O 1
ATOM 708 N N . PHE A 1 94 ? -12.584 2.578 17.579 1.00 88.62 94 PHE A N 1
ATOM 709 C CA . PHE A 1 94 ? -11.912 1.828 18.639 1.00 88.62 94 PHE A CA 1
ATOM 710 C C . PHE A 1 94 ? -11.775 2.650 19.931 1.00 88.62 94 PHE A C 1
ATOM 712 O O . PHE A 1 94 ? -12.136 2.166 21.005 1.00 88.62 94 PHE A O 1
ATOM 719 N N . GLU A 1 95 ? -11.340 3.910 19.844 1.00 91.12 95 GLU A N 1
ATOM 720 C CA . GLU A 1 95 ? -11.266 4.827 20.991 1.00 91.12 95 GLU A CA 1
ATOM 721 C C . GLU A 1 95 ? -12.639 5.045 21.648 1.00 91.12 95 GLU A C 1
ATOM 723 O O . GLU A 1 95 ? -12.767 5.007 22.877 1.00 91.12 95 GLU A O 1
ATOM 728 N N . GLY A 1 96 ? -13.692 5.199 20.839 1.00 92.75 96 GLY A N 1
ATOM 729 C CA . GLY A 1 96 ? -15.070 5.286 21.321 1.00 92.75 96 GLY A CA 1
ATOM 730 C C . GLY A 1 96 ? -15.495 4.048 22.117 1.00 92.75 96 GLY A C 1
ATOM 731 O O . GLY A 1 96 ? -16.090 4.176 23.193 1.00 92.75 96 GLY A O 1
ATOM 732 N N . LEU A 1 97 ? -15.141 2.851 21.640 1.00 91.88 97 LEU A N 1
ATOM 733 C CA . LEU A 1 97 ? -15.420 1.589 22.329 1.00 91.88 97 LEU A CA 1
ATOM 734 C C . LEU A 1 97 ? -14.644 1.462 23.648 1.00 91.88 97 LEU A C 1
ATOM 736 O O . LEU A 1 97 ? -15.226 1.035 24.644 1.00 91.88 97 LEU A O 1
ATOM 740 N N . VAL A 1 98 ? -13.382 1.905 23.711 1.00 92.25 98 VAL A N 1
ATOM 741 C CA . VAL A 1 98 ? -12.593 1.945 24.962 1.00 92.25 98 VAL A CA 1
ATOM 742 C C . VAL A 1 98 ? -13.287 2.807 26.026 1.00 92.25 98 VAL A C 1
ATOM 744 O O . VAL A 1 98 ? -13.373 2.426 27.202 1.00 92.25 98 VAL A O 1
ATOM 747 N N . GLY A 1 99 ? -13.828 3.959 25.618 1.00 92.56 99 GLY A N 1
ATOM 748 C CA . GLY A 1 99 ? -14.599 4.835 26.500 1.00 92.56 99 GLY A CA 1
ATOM 749 C C . GLY A 1 99 ? -15.881 4.174 27.019 1.00 92.56 99 GLY A C 1
ATOM 750 O O . GLY A 1 99 ? -16.186 4.250 28.213 1.00 92.56 99 GLY A O 1
ATOM 751 N N . GLN A 1 100 ? -16.616 3.480 26.147 1.00 91.94 100 GLN A N 1
ATOM 752 C CA . GLN A 1 100 ? -17.827 2.743 26.523 1.00 91.94 100 GLN A CA 1
ATOM 753 C C . GLN A 1 100 ? -17.522 1.552 27.438 1.00 91.94 100 GLN A C 1
ATOM 755 O O . GLN A 1 100 ? -18.252 1.330 28.403 1.00 91.94 100 GLN A O 1
ATOM 760 N N . PHE A 1 101 ? -16.431 0.830 27.183 1.00 92.31 101 PHE A N 1
ATOM 761 C CA . PHE A 1 101 ? -15.974 -0.289 28.004 1.00 92.31 101 PHE A CA 1
ATOM 762 C C . PHE A 1 101 ? -15.670 0.172 29.431 1.00 92.31 101 PHE A C 1
ATOM 764 O O . PHE A 1 101 ? -16.186 -0.381 30.401 1.00 92.31 101 PHE A O 1
ATOM 771 N N . SER A 1 102 ? -14.899 1.257 29.556 1.00 92.88 102 SER A N 1
ATOM 772 C CA . SER A 1 102 ? -14.556 1.859 30.849 1.00 92.88 102 SER A CA 1
ATOM 773 C C . SER A 1 102 ? -15.803 2.302 31.620 1.00 92.88 102 SER A C 1
ATOM 775 O O . SER A 1 102 ? -15.890 2.100 32.832 1.00 92.88 102 SER A O 1
ATOM 777 N N . ARG A 1 103 ? -16.801 2.854 30.916 1.00 94.69 103 ARG A N 1
ATOM 778 C CA . ARG A 1 103 ? -18.091 3.232 31.505 1.00 94.69 103 ARG A CA 1
ATOM 779 C C . ARG A 1 103 ? -18.897 2.015 31.964 1.00 94.69 103 ARG A C 1
ATOM 781 O O . ARG A 1 103 ? -19.349 2.006 33.102 1.00 94.69 103 ARG A O 1
ATOM 788 N N . ALA A 1 104 ? -19.045 0.989 31.126 1.00 92.88 104 ALA A N 1
ATOM 789 C CA . ALA A 1 104 ? -19.776 -0.234 31.469 1.00 92.88 104 ALA A CA 1
ATOM 790 C C . ALA A 1 104 ? -19.175 -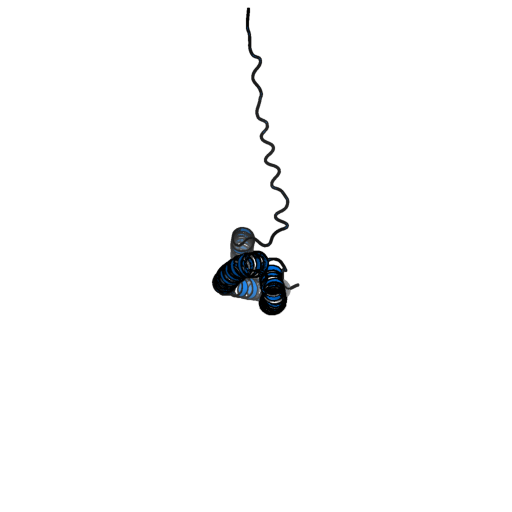0.931 32.699 1.00 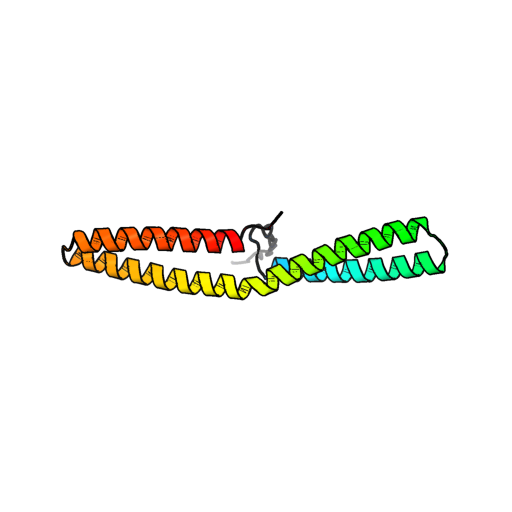92.88 104 ALA A C 1
ATOM 792 O O . ALA A 1 104 ? -19.907 -1.343 33.599 1.00 92.88 104 ALA A O 1
ATOM 793 N N . ARG A 1 105 ? -17.841 -0.974 32.774 1.00 93.38 105 ARG A N 1
ATOM 794 C CA . ARG A 1 105 ? -17.104 -1.485 33.930 1.00 93.38 105 ARG A CA 1
ATOM 795 C C . ARG A 1 105 ? -17.361 -0.659 35.191 1.00 93.38 105 ARG A C 1
ATOM 797 O O . ARG A 1 105 ? -17.601 -1.223 36.254 1.00 93.38 105 ARG A O 1
ATOM 804 N N . HIS A 1 106 ? -17.334 0.672 35.085 1.00 96.25 106 HIS A N 1
ATOM 805 C CA . HIS A 1 106 ? -17.602 1.566 36.217 1.00 96.25 106 HIS A CA 1
ATOM 806 C C . HIS A 1 106 ? -19.051 1.467 36.722 1.00 96.25 106 HIS A C 1
ATOM 808 O O . HIS A 1 106 ? -19.287 1.491 37.926 1.00 96.25 106 HIS A O 1
ATOM 814 N N . GLU A 1 107 ? -20.012 1.303 35.812 1.00 97.25 107 GLU A N 1
ATOM 815 C CA . GLU A 1 107 ? -21.436 1.113 36.118 1.00 97.25 107 GLU A CA 1
ATOM 816 C C . GLU A 1 107 ? -21.763 -0.305 36.629 1.00 97.25 107 GLU A C 1
ATOM 818 O O . GLU A 1 107 ? -22.909 -0.571 36.987 1.00 97.25 107 GLU A O 1
ATOM 823 N N . GLY A 1 108 ? -20.790 -1.226 36.655 1.00 96.12 108 GLY A N 1
ATOM 824 C CA . GLY A 1 108 ? -21.001 -2.610 37.084 1.00 96.12 108 GLY A CA 1
ATOM 825 C C . GLY A 1 108 ? -21.912 -3.400 36.141 1.00 96.12 108 GLY A C 1
ATOM 826 O O . GLY A 1 108 ? -22.737 -4.188 36.600 1.00 96.12 108 GLY A O 1
ATOM 827 N N . ARG A 1 109 ? -21.797 -3.173 34.825 1.00 96.62 109 ARG A N 1
ATOM 828 C CA . ARG A 1 109 ? -22.622 -3.799 33.778 1.00 96.62 109 ARG A CA 1
ATOM 829 C C . ARG A 1 109 ? -21.825 -4.867 33.012 1.00 96.62 109 ARG A C 1
ATOM 831 O O . ARG A 1 109 ? -21.368 -4.587 31.901 1.00 96.62 109 ARG A O 1
ATOM 838 N N . PRO A 1 110 ? -21.673 -6.090 33.556 1.00 91.44 110 PRO A N 1
ATOM 839 C CA . PRO A 1 110 ? -20.780 -7.110 32.996 1.00 91.44 110 PRO A CA 1
ATOM 840 C C . PRO A 1 110 ? -21.189 -7.573 31.592 1.00 91.44 110 PRO A C 1
ATOM 842 O O . PRO A 1 110 ? -20.325 -7.783 30.748 1.00 91.44 110 PRO A O 1
ATOM 845 N N . ASP A 1 111 ? -22.491 -7.661 31.302 1.00 92.50 111 ASP A N 1
ATOM 846 C CA . ASP A 1 111 ? -22.973 -8.056 29.969 1.00 92.50 111 ASP A CA 1
ATOM 847 C C . ASP A 1 111 ? -22.616 -7.009 28.903 1.00 92.50 111 ASP A C 1
ATOM 849 O O . ASP A 1 111 ? -22.254 -7.345 27.775 1.00 92.50 111 ASP A O 1
ATOM 853 N N . ALA A 1 112 ? -22.676 -5.725 29.272 1.00 89.75 112 ALA A N 1
ATOM 854 C CA . ALA A 1 112 ? -22.267 -4.633 28.396 1.00 89.75 112 ALA A CA 1
ATOM 855 C C . ALA A 1 112 ? -20.740 -4.595 28.237 1.00 89.75 112 ALA A C 1
ATOM 857 O O . ALA A 1 112 ? -20.260 -4.431 27.119 1.00 89.75 112 ALA A O 1
ATOM 858 N N . GLU A 1 113 ? -19.981 -4.795 29.320 1.00 90.50 113 GLU A N 1
ATOM 859 C CA . GLU A 1 113 ? -18.515 -4.903 29.280 1.00 90.50 113 GLU A CA 1
ATOM 860 C C . GLU A 1 113 ? -18.071 -6.026 28.327 1.00 90.50 113 GLU A C 1
ATOM 862 O O . GLU A 1 113 ? -17.235 -5.794 27.454 1.00 90.50 113 GLU A O 1
ATOM 867 N N . ALA A 1 114 ? -18.686 -7.210 28.419 1.00 92.00 114 ALA A N 1
ATOM 868 C CA . ALA A 1 114 ? -18.385 -8.345 27.549 1.00 92.00 114 ALA A CA 1
ATOM 869 C C . ALA A 1 114 ? -18.725 -8.068 26.073 1.00 92.00 114 ALA A C 1
ATOM 871 O O . ALA A 1 114 ? -17.904 -8.331 25.191 1.00 92.00 114 ALA A O 1
ATOM 872 N N . ALA A 1 115 ? -19.904 -7.500 25.793 1.00 91.56 115 ALA A N 1
ATOM 873 C CA . ALA A 1 115 ? -20.318 -7.169 24.429 1.00 91.56 115 ALA A CA 1
ATOM 874 C C . ALA A 1 115 ? -19.418 -6.099 23.784 1.00 91.56 115 ALA A C 1
ATOM 876 O O . ALA A 1 115 ? -19.018 -6.238 22.627 1.00 91.56 115 ALA A O 1
ATOM 877 N N . ILE A 1 116 ? -19.057 -5.053 24.536 1.00 92.44 116 ILE A N 1
ATOM 878 C CA . ILE A 1 116 ? -18.157 -3.995 24.057 1.00 92.44 116 ILE A CA 1
ATOM 879 C C . ILE A 1 116 ? -16.741 -4.547 23.871 1.00 92.44 116 ILE A C 1
ATOM 881 O O . ILE A 1 116 ? -16.104 -4.241 22.868 1.00 92.44 116 ILE A O 1
ATOM 885 N N . GLY A 1 117 ? -16.261 -5.403 24.778 1.00 89.81 117 GLY A N 1
ATOM 886 C CA . GLY A 1 117 ? -14.959 -6.061 24.649 1.00 89.81 117 GLY A CA 1
ATOM 887 C C . GLY A 1 117 ? -14.841 -6.894 23.367 1.00 89.81 117 GLY A C 1
ATOM 888 O O . GLY A 1 117 ? -13.835 -6.801 22.665 1.00 89.81 117 GLY A O 1
ATOM 889 N N . ALA A 1 118 ? -15.892 -7.634 23.001 1.00 90.81 118 ALA A N 1
ATOM 890 C CA . ALA A 1 118 ? -15.937 -8.358 21.730 1.00 90.81 118 ALA A CA 1
ATOM 891 C C . ALA A 1 118 ? -15.887 -7.409 20.517 1.00 90.81 118 ALA A C 1
ATOM 893 O O . ALA A 1 118 ? -15.143 -7.656 19.567 1.00 90.81 118 ALA A O 1
ATOM 894 N N . ALA A 1 119 ? -16.619 -6.290 20.559 1.00 87.88 119 ALA A N 1
ATOM 895 C CA . ALA A 1 119 ? -16.577 -5.277 19.502 1.00 87.88 119 ALA A CA 1
ATOM 896 C C . ALA A 1 119 ? -15.195 -4.604 19.384 1.00 87.88 119 ALA A C 1
ATOM 898 O O . ALA 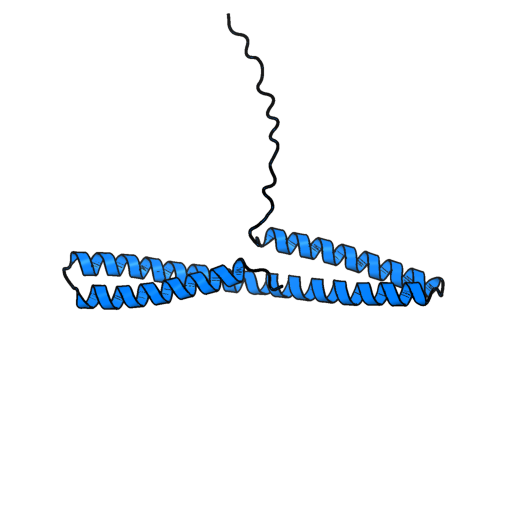A 1 119 ? -14.716 -4.369 18.275 1.00 87.88 119 ALA A O 1
ATOM 899 N N . MET A 1 120 ? -14.525 -4.342 20.512 1.00 91.19 120 MET A N 1
ATOM 900 C CA . MET A 1 120 ? -13.160 -3.807 20.541 1.00 91.19 120 MET A CA 1
ATOM 901 C C . MET A 1 120 ? -12.167 -4.752 19.874 1.00 91.19 120 MET A C 1
ATOM 903 O O . MET A 1 120 ? -11.289 -4.288 19.152 1.00 91.19 120 MET A O 1
ATOM 907 N N . GLN A 1 121 ? -12.301 -6.062 20.093 1.00 91.31 121 GLN A N 1
ATOM 908 C CA . GLN A 1 121 ? -11.423 -7.045 19.467 1.00 91.31 121 GLN A CA 1
ATOM 909 C C . GLN A 1 121 ? -11.555 -7.021 17.937 1.00 91.31 121 GLN A C 1
ATOM 911 O O . GLN A 1 121 ? -10.545 -6.945 17.243 1.00 91.31 121 GLN A O 1
ATOM 916 N N . VAL A 1 122 ? -12.785 -6.987 17.415 1.00 89.19 122 VAL A N 1
ATOM 917 C CA . VAL A 1 122 ? -13.032 -6.889 15.965 1.00 89.19 122 VAL A CA 1
ATOM 918 C C . VAL A 1 122 ? -12.459 -5.590 15.391 1.00 89.19 122 VAL A C 1
ATOM 920 O O . VAL A 1 122 ? -11.776 -5.612 14.369 1.00 89.19 122 VAL A O 1
ATOM 923 N N . ALA A 1 123 ? -12.677 -4.458 16.065 1.00 86.25 123 ALA A N 1
ATOM 924 C CA . ALA A 1 123 ? -12.127 -3.174 15.635 1.00 86.25 123 ALA A CA 1
ATOM 925 C C . ALA A 1 123 ? -10.585 -3.169 15.652 1.00 86.25 123 ALA A C 1
ATOM 927 O O . ALA A 1 123 ? -9.959 -2.654 14.726 1.00 86.25 123 ALA A O 1
ATOM 928 N N . ALA A 1 124 ? -9.960 -3.790 16.657 1.00 85.75 124 ALA A N 1
ATOM 929 C CA . ALA A 1 124 ? -8.507 -3.927 16.730 1.00 85.75 124 ALA A CA 1
ATOM 930 C C . ALA A 1 124 ? -7.946 -4.777 15.578 1.00 85.75 124 ALA A C 1
ATOM 932 O O . ALA A 1 124 ? -6.944 -4.398 14.970 1.00 85.75 124 ALA A O 1
ATOM 933 N N . GLU A 1 125 ? -8.598 -5.892 15.241 1.00 87.06 125 GLU A N 1
ATOM 934 C CA . GLU A 1 125 ? -8.233 -6.725 14.087 1.00 87.06 125 GLU A CA 1
ATOM 935 C C . GLU A 1 125 ? -8.334 -5.936 12.772 1.00 87.06 125 GLU A C 1
ATOM 937 O O . GLU A 1 125 ? -7.456 -6.029 11.910 1.00 87.06 125 GLU A O 1
ATOM 942 N N . GLN A 1 126 ? -9.360 -5.094 12.638 1.00 86.00 126 GLN A N 1
ATOM 943 C CA . GLN A 1 126 ? -9.574 -4.257 11.460 1.00 86.00 126 GLN A CA 1
ATOM 944 C C . GLN A 1 126 ? -8.492 -3.171 11.317 1.00 86.00 126 GLN A C 1
ATOM 946 O O . GLN A 1 126 ? -7.895 -3.031 10.246 1.00 86.00 126 GLN A O 1
ATOM 951 N N . VAL A 1 127 ? -8.156 -2.474 12.409 1.00 85.56 127 VAL A N 1
ATOM 952 C CA . VAL A 1 127 ? -7.044 -1.507 12.470 1.00 85.56 127 VAL A CA 1
ATOM 953 C C . VAL A 1 127 ? -5.716 -2.176 12.106 1.00 85.56 127 VAL A C 1
ATOM 955 O O . VAL A 1 127 ? -4.947 -1.639 11.305 1.00 85.56 127 VAL A O 1
ATOM 958 N N . GLN A 1 128 ? -5.451 -3.374 12.636 1.00 85.38 128 GLN A N 1
ATOM 959 C CA . GLN A 1 128 ? -4.241 -4.134 12.312 1.00 85.38 128 GLN A CA 1
ATOM 960 C C . GLN A 1 128 ? -4.186 -4.532 10.834 1.00 85.38 128 GLN A C 1
ATOM 962 O O . GLN A 1 128 ? -3.127 -4.416 10.219 1.00 85.38 128 GLN A O 1
ATOM 967 N N . ALA A 1 129 ? -5.301 -4.957 10.237 1.00 83.12 129 ALA A N 1
ATOM 968 C CA . ALA A 1 129 ? -5.357 -5.334 8.825 1.00 83.12 129 ALA A CA 1
ATOM 969 C C . ALA A 1 129 ? -5.096 -4.141 7.885 1.00 83.12 129 ALA A C 1
ATOM 971 O O . ALA A 1 129 ? -4.335 -4.263 6.916 1.00 83.12 129 ALA A O 1
ATOM 972 N N . ILE A 1 130 ? -5.678 -2.974 8.182 1.00 82.31 130 ILE A N 1
ATOM 973 C CA . ILE A 1 130 ? -5.463 -1.748 7.398 1.00 82.31 130 ILE A CA 1
ATOM 974 C C . ILE A 1 130 ? -4.017 -1.270 7.565 1.00 82.31 130 ILE A C 1
ATOM 976 O O . ILE A 1 130 ? -3.325 -1.030 6.573 1.00 82.31 130 ILE A O 1
ATOM 980 N N . SER A 1 131 ? -3.518 -1.228 8.803 1.00 80.19 131 SER A N 1
ATOM 981 C CA . SER A 1 131 ? -2.132 -0.851 9.095 1.00 80.19 131 SER A CA 1
ATOM 982 C C . SER A 1 131 ? -1.130 -1.788 8.415 1.00 80.19 131 SER A C 1
ATOM 984 O O . SER A 1 131 ? -0.172 -1.329 7.796 1.00 80.19 131 SER A O 1
ATOM 986 N N . ALA A 1 132 ? -1.372 -3.100 8.420 1.00 81.19 132 ALA A N 1
ATOM 987 C CA . ALA A 1 132 ? -0.535 -4.054 7.698 1.00 81.19 132 ALA A CA 1
ATOM 988 C C . ALA A 1 132 ? -0.546 -3.806 6.182 1.00 81.19 132 ALA A C 1
ATOM 990 O O . ALA A 1 132 ? 0.473 -3.996 5.528 1.00 81.19 132 ALA A O 1
ATOM 991 N N . THR A 1 133 ? -1.666 -3.357 5.612 1.00 78.38 133 THR A N 1
ATOM 992 C CA . THR A 1 133 ? -1.753 -3.008 4.184 1.00 78.38 133 THR A CA 1
ATOM 993 C C . THR A 1 133 ? -0.947 -1.747 3.858 1.00 78.38 133 THR A C 1
ATOM 995 O O . THR A 1 133 ? -0.332 -1.684 2.796 1.00 78.38 133 THR A O 1
ATOM 998 N N . LEU A 1 134 ? -0.907 -0.773 4.771 1.00 74.06 134 LEU A N 1
ATOM 999 C CA . LEU A 1 134 ? -0.107 0.448 4.629 1.00 74.06 134 LEU A CA 1
ATOM 1000 C C . LEU A 1 134 ? 1.404 0.188 4.763 1.00 74.06 134 LEU A C 1
ATOM 1002 O O . LEU A 1 134 ? 2.187 0.792 4.039 1.00 74.06 134 LEU A O 1
ATOM 1006 N N . HIS A 1 135 ? 1.814 -0.729 5.645 1.00 68.94 135 HIS A N 1
ATOM 1007 C CA . HIS A 1 135 ? 3.231 -0.984 5.956 1.00 68.94 135 HIS A CA 1
ATOM 1008 C C . HIS A 1 135 ? 3.854 -2.169 5.208 1.00 68.94 135 HIS A C 1
ATOM 1010 O O . HIS A 1 135 ? 5.055 -2.416 5.332 1.00 68.94 135 HIS A O 1
ATOM 1016 N N . LYS A 1 136 ? 3.062 -2.953 4.468 1.00 56.78 136 LYS A N 1
ATOM 1017 C CA . LYS A 1 136 ? 3.573 -4.106 3.727 1.00 56.78 136 LYS A CA 1
ATOM 1018 C C . LYS A 1 136 ? 3.750 -3.728 2.257 1.00 56.78 136 LYS A C 1
ATOM 1020 O O . LYS A 1 136 ? 2.748 -3.565 1.557 1.00 56.78 136 LYS A O 1
ATOM 1025 N N . PRO A 1 137 ? 4.990 -3.660 1.736 1.00 43.41 137 PRO A N 1
ATOM 1026 C CA . PRO A 1 137 ? 5.178 -3.590 0.300 1.00 43.41 137 PRO A CA 1
ATOM 1027 C C . PRO A 1 137 ? 4.610 -4.884 -0.287 1.00 43.41 137 PRO A C 1
ATOM 1029 O O . PRO A 1 137 ? 4.980 -5.985 0.133 1.00 43.41 137 PRO A O 1
ATOM 1032 N N . ARG A 1 138 ? 3.665 -4.776 -1.226 1.00 43.22 138 ARG A N 1
ATOM 1033 C CA . ARG A 1 138 ? 3.330 -5.927 -2.068 1.00 43.22 138 ARG A CA 1
ATOM 1034 C C . ARG A 1 138 ? 4.600 -6.286 -2.840 1.00 43.22 138 ARG A C 1
ATOM 1036 O O . ARG A 1 138 ? 5.073 -5.474 -3.630 1.00 43.22 138 ARG A O 1
ATOM 1043 N N . ALA A 1 139 ? 5.152 -7.448 -2.491 1.00 31.92 139 ALA A N 1
ATOM 1044 C CA . ALA A 1 139 ? 6.273 -8.097 -3.160 1.00 31.92 139 ALA A CA 1
ATOM 1045 C C . ALA A 1 139 ? 5.991 -8.317 -4.652 1.00 31.92 139 ALA A C 1
ATOM 1047 O O . ALA A 1 139 ? 4.799 -8.505 -4.998 1.00 31.92 139 ALA A O 1
#

pLDDT: mean 81.06, std 19.13, range [31.92, 97.25]

Secondary structure (DSSP, 8-state):
---PPP-------------S--HHHHHHHHHHHHHHHHHHHHHHHHHHHTT-HHHHHHHHHHHHHHHHHHHHHHHHHHHHHHHHHHHHHHHHHHHHHHHHHHHHHHTT-HHHHHHHHHHHHHHHHHHHHHHHHHH----